Protein AF-A0A2J6TUY7-F1 (afdb_monomer_lite)

Sequence (86 aa):
MPPELYEIEEHIAKASYAIDNNPYLRDIKAAKQFRALYERLMARGQNKKLSVLQDNTLKKYILILQYSGRRANIYEIRIAIGRLLF

Secondary structure (DSSP, 8-state):
-PPPHHHHHHHHHHHHHHHHH-TTS-HHHHHHHTT--HHHHHHHHHT-PPPHHHHHHHHHHHHHHHHTT----HHHHHHHHHHH--

Radius of gyration: 15.82 Å; chains: 1; bounding box: 32×22×50 Å

Structure (mmCIF, N/CA/C/O backbone):
data_AF-A0A2J6TUY7-F1
#
_entry.id   AF-A0A2J6TUY7-F1
#
loop_
_atom_site.group_PDB
_atom_site.id
_atom_site.type_symbol
_atom_site.label_atom_id
_atom_site.label_alt_id
_atom_site.label_comp_id
_atom_site.label_asym_id
_atom_site.label_entity_id
_atom_site.label_seq_id
_atom_site.pdbx_PDB_ins_code
_atom_site.Cartn_x
_atom_site.Cartn_y
_atom_site.Cartn_z
_atom_site.occupancy
_atom_site.B_iso_or_equiv
_atom_site.auth_seq_id
_atom_site.auth_comp_id
_atom_site.auth_asym_id
_atom_site.auth_atom_id
_atom_site.pdbx_PDB_model_num
ATOM 1 N N . MET A 1 1 ? 19.643 11.967 -25.417 1.00 51.97 1 MET A N 1
ATOM 2 C CA . MET A 1 1 ? 18.268 12.5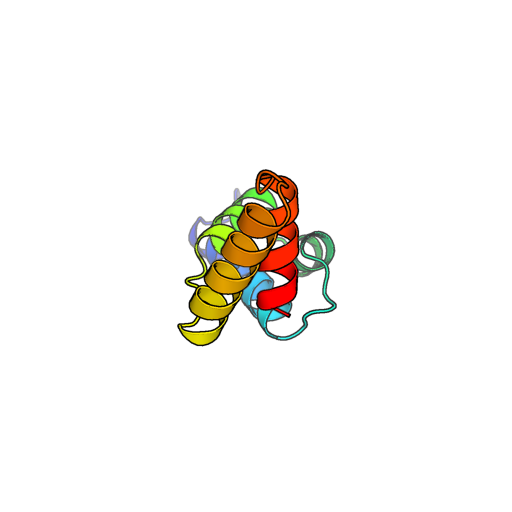05 -25.419 1.00 51.97 1 MET A CA 1
ATOM 3 C C . MET A 1 1 ? 17.659 12.228 -24.056 1.00 51.97 1 MET A C 1
ATOM 5 O O . MET A 1 1 ? 17.907 11.138 -23.547 1.00 51.97 1 MET A O 1
ATOM 9 N N . PRO A 1 2 ? 16.967 13.188 -23.421 1.00 55.22 2 PRO A N 1
ATOM 10 C CA . PRO A 1 2 ? 16.151 12.869 -22.255 1.00 55.22 2 PRO A CA 1
ATOM 11 C C . PRO A 1 2 ? 15.090 11.832 -22.667 1.00 55.22 2 PRO A C 1
ATOM 13 O O . PRO A 1 2 ? 14.615 11.908 -23.801 1.00 55.22 2 PRO A O 1
ATOM 16 N N . PRO A 1 3 ? 14.765 10.854 -21.805 1.00 61.47 3 PRO A N 1
ATOM 17 C CA . PRO A 1 3 ? 13.727 9.874 -22.107 1.00 61.47 3 PRO A CA 1
ATOM 18 C C . PRO A 1 3 ? 12.404 10.585 -22.389 1.00 61.47 3 PRO A C 1
ATOM 20 O O . PRO A 1 3 ? 12.078 11.586 -21.738 1.00 61.47 3 PRO A O 1
ATOM 23 N N . GLU A 1 4 ? 11.660 10.079 -23.369 1.00 74.69 4 GLU A N 1
ATOM 24 C CA . GLU A 1 4 ? 10.348 10.625 -23.693 1.00 74.69 4 GLU A CA 1
ATOM 25 C C . GLU A 1 4 ? 9.406 10.433 -22.499 1.00 74.69 4 GLU A C 1
ATOM 27 O O . GLU A 1 4 ? 9.496 9.460 -21.746 1.00 74.69 4 GLU A O 1
ATOM 32 N N . LEU A 1 5 ? 8.491 11.383 -22.293 1.00 68.88 5 LEU A N 1
ATOM 33 C CA . LEU A 1 5 ? 7.598 11.404 -21.128 1.00 68.88 5 LEU A CA 1
ATOM 34 C C . LEU A 1 5 ? 6.793 10.095 -20.990 1.00 68.88 5 LEU A C 1
ATOM 36 O O . LEU A 1 5 ? 6.529 9.642 -19.877 1.00 68.88 5 LEU A O 1
ATOM 40 N N . TYR A 1 6 ? 6.498 9.467 -22.130 1.00 72.44 6 TYR A N 1
ATOM 41 C CA . TYR A 1 6 ? 5.855 8.164 -22.253 1.00 72.44 6 TYR A CA 1
ATOM 42 C C . TYR A 1 6 ? 6.682 7.018 -21.645 1.00 72.44 6 TYR A C 1
ATOM 44 O O . TYR A 1 6 ? 6.159 6.226 -20.862 1.00 72.44 6 TYR A O 1
ATOM 52 N N . GLU A 1 7 ? 7.989 6.965 -21.916 1.00 74.81 7 GLU A N 1
ATOM 53 C CA . GLU A 1 7 ? 8.883 5.928 -21.379 1.00 74.81 7 GLU A CA 1
ATOM 54 C C . GLU A 1 7 ? 8.987 6.026 -19.851 1.00 74.81 7 GLU A C 1
ATOM 56 O O . GLU A 1 7 ? 8.993 5.019 -19.141 1.00 74.81 7 GLU A O 1
ATOM 61 N N . ILE A 1 8 ? 9.003 7.255 -19.322 1.00 75.19 8 ILE A N 1
ATOM 62 C CA . ILE A 1 8 ? 9.025 7.504 -17.876 1.00 75.19 8 ILE A CA 1
ATOM 63 C C . ILE A 1 8 ? 7.750 6.956 -17.218 1.00 75.19 8 ILE A C 1
ATOM 65 O O . ILE 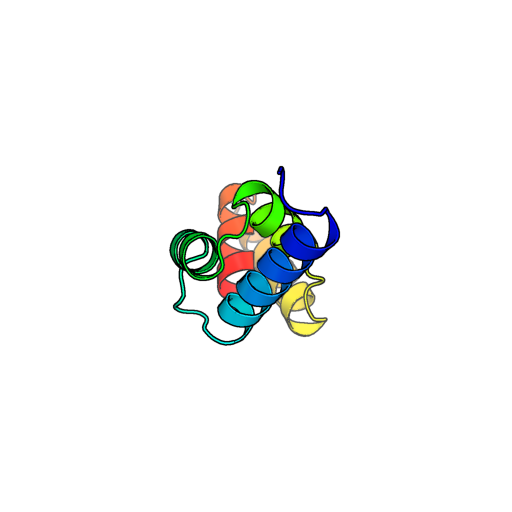A 1 8 ? 7.825 6.303 -16.174 1.00 75.19 8 ILE A O 1
ATOM 69 N N . GLU A 1 9 ? 6.580 7.207 -17.807 1.00 77.56 9 GLU A N 1
ATOM 70 C CA . GLU A 1 9 ? 5.304 6.704 -17.286 1.00 77.56 9 GLU A CA 1
ATOM 71 C C . GLU A 1 9 ? 5.181 5.183 -17.394 1.00 77.56 9 GLU A C 1
ATOM 73 O O . GLU A 1 9 ? 4.676 4.543 -16.464 1.00 77.56 9 GLU A O 1
ATOM 78 N N . GLU A 1 10 ? 5.696 4.593 -18.473 1.00 83.25 10 GLU A N 1
ATOM 79 C CA . GLU A 1 10 ? 5.717 3.147 -18.677 1.00 83.25 10 GLU A CA 1
ATOM 80 C C . GLU A 1 10 ? 6.601 2.447 -17.635 1.00 83.25 10 GLU A C 1
ATOM 82 O O . GLU A 1 10 ? 6.202 1.448 -17.030 1.00 83.25 10 GLU A O 1
ATOM 87 N N . HIS A 1 11 ? 7.778 3.005 -17.349 1.00 83.38 11 HIS A N 1
ATOM 88 C CA . HIS A 1 11 ? 8.686 2.500 -16.319 1.00 83.38 11 HIS A CA 1
ATOM 89 C C . HIS A 1 11 ? 8.046 2.554 -14.929 1.00 83.38 11 HIS A C 1
ATOM 91 O O . HIS A 1 11 ? 8.120 1.589 -14.162 1.00 83.38 11 HIS A O 1
ATOM 97 N N . ILE A 1 12 ? 7.357 3.655 -14.614 1.00 81.56 12 ILE A N 1
ATOM 98 C CA . ILE A 1 12 ? 6.613 3.805 -13.358 1.00 81.56 12 ILE A CA 1
ATOM 99 C C . ILE A 1 12 ? 5.455 2.803 -13.289 1.00 81.56 12 ILE A C 1
ATOM 101 O O . ILE A 1 12 ? 5.230 2.215 -12.233 1.00 81.56 12 ILE A O 1
ATOM 105 N N . ALA A 1 13 ? 4.726 2.583 -14.386 1.00 81.50 13 ALA A N 1
ATOM 106 C CA . ALA A 1 13 ? 3.633 1.615 -14.434 1.00 81.50 13 ALA A CA 1
ATOM 107 C C . ALA A 1 13 ? 4.131 0.184 -14.186 1.00 81.50 13 ALA A C 1
ATOM 109 O O . ALA A 1 13 ? 3.561 -0.523 -13.357 1.00 81.50 13 ALA A O 1
ATOM 110 N N . LYS A 1 14 ? 5.232 -0.216 -14.833 1.00 83.31 14 LYS A N 1
ATOM 111 C CA . LYS A 1 14 ? 5.852 -1.538 -14.646 1.00 83.31 14 LYS A CA 1
ATOM 112 C C . LYS A 1 14 ? 6.374 -1.728 -13.222 1.00 83.31 14 LYS A C 1
ATOM 114 O O . LYS A 1 14 ? 6.124 -2.770 -12.621 1.00 83.31 14 LYS A O 1
ATOM 119 N N . ALA A 1 15 ? 7.027 -0.711 -12.655 1.00 81.94 15 ALA A N 1
ATOM 120 C CA . ALA A 1 15 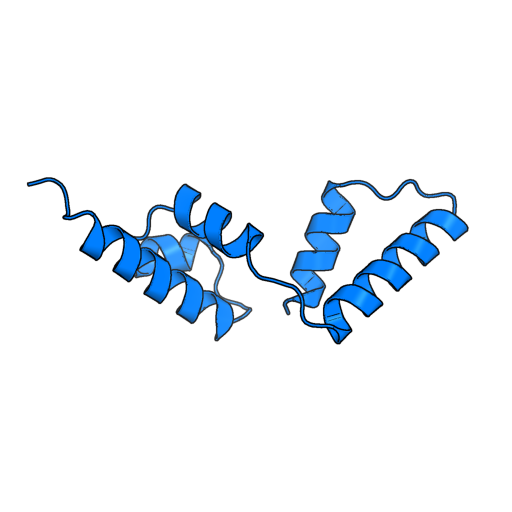? 7.480 -0.739 -11.266 1.00 81.94 15 ALA A CA 1
ATOM 121 C C . ALA A 1 15 ? 6.313 -0.870 -10.281 1.00 81.94 15 ALA A C 1
ATOM 123 O O . ALA A 1 15 ? 6.365 -1.701 -9.379 1.00 81.94 15 ALA A O 1
ATOM 124 N N . SER A 1 16 ? 5.251 -0.085 -10.483 1.00 76.75 16 SER A N 1
ATOM 125 C CA . SER A 1 16 ? 4.048 -0.125 -9.648 1.00 76.75 16 SER A CA 1
ATOM 126 C C . SER A 1 16 ? 3.367 -1.489 -9.732 1.00 76.75 16 SER A C 1
ATOM 128 O O . SER A 1 16 ? 3.037 -2.068 -8.707 1.00 76.75 16 SER A O 1
ATOM 130 N N . TYR A 1 17 ? 3.220 -2.039 -10.938 1.00 81.62 17 TYR A N 1
ATOM 131 C CA . TYR A 1 17 ? 2.639 -3.363 -11.145 1.00 81.62 17 TYR A CA 1
ATOM 132 C C . TYR A 1 17 ? 3.469 -4.472 -10.480 1.00 81.62 17 TYR A C 1
ATOM 134 O O . TYR A 1 17 ? 2.917 -5.413 -9.917 1.00 81.62 17 TYR A O 1
ATOM 142 N N . ALA A 1 18 ? 4.798 -4.371 -10.506 1.00 81.50 18 ALA A N 1
ATOM 143 C CA . ALA A 1 18 ? 5.665 -5.348 -9.854 1.00 81.50 18 ALA A CA 1
ATOM 144 C C . ALA A 1 18 ? 5.576 -5.298 -8.319 1.00 81.50 18 ALA A C 1
ATOM 146 O O . ALA A 1 18 ? 5.595 -6.352 -7.687 1.00 81.50 18 ALA A O 1
ATOM 147 N N . ILE A 1 19 ? 5.453 -4.103 -7.729 1.00 78.12 19 ILE A N 1
ATOM 148 C CA . ILE A 1 19 ? 5.196 -3.934 -6.287 1.00 78.12 19 ILE A CA 1
ATOM 149 C C . ILE A 1 19 ? 3.820 -4.506 -5.935 1.00 78.12 19 ILE A C 1
ATOM 151 O O . ILE A 1 19 ? 3.684 -5.247 -4.967 1.00 78.12 19 ILE A O 1
ATOM 155 N N . ASP A 1 20 ? 2.815 -4.221 -6.765 1.00 71.62 20 ASP A N 1
ATOM 156 C CA . ASP A 1 20 ? 1.440 -4.667 -6.549 1.00 71.62 20 ASP A CA 1
ATOM 157 C C . ASP A 1 20 ? 1.292 -6.194 -6.555 1.00 71.62 20 ASP A C 1
ATOM 159 O O . ASP A 1 20 ? 0.477 -6.729 -5.808 1.00 71.62 20 ASP A O 1
ATOM 163 N N . ASN A 1 21 ? 2.070 -6.898 -7.382 1.00 76.00 21 ASN A N 1
ATOM 164 C CA . ASN A 1 21 ? 2.037 -8.361 -7.460 1.00 76.00 21 ASN A CA 1
ATOM 165 C C . ASN A 1 21 ? 3.021 -9.054 -6.512 1.00 76.00 21 ASN A C 1
ATOM 167 O O . ASN A 1 21 ? 2.880 -10.250 -6.261 1.00 76.00 21 ASN A O 1
ATOM 171 N N . ASN A 1 22 ? 4.033 -8.344 -6.005 1.00 73.06 22 ASN A N 1
ATOM 172 C CA . ASN A 1 22 ? 4.997 -8.900 -5.066 1.00 73.06 22 ASN A CA 1
ATOM 173 C C . ASN A 1 22 ? 5.127 -8.009 -3.823 1.00 73.06 22 ASN A C 1
ATOM 175 O O . ASN A 1 22 ? 5.960 -7.099 -3.802 1.00 73.06 22 ASN A O 1
ATOM 179 N N . PRO A 1 23 ? 4.396 -8.332 -2.746 1.00 64.56 23 PRO A N 1
ATOM 180 C CA . PRO A 1 23 ? 4.381 -7.524 -1.533 1.00 64.56 23 P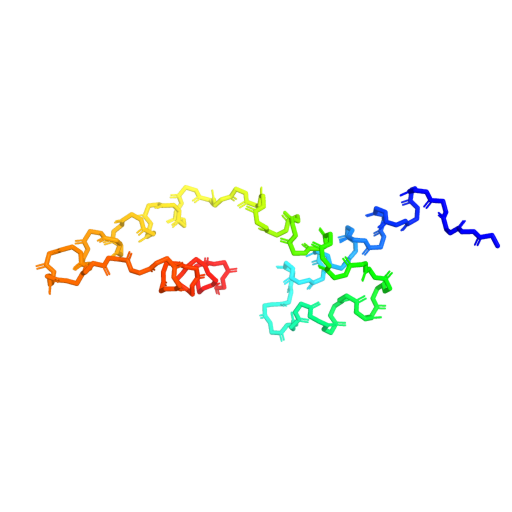RO A CA 1
ATOM 181 C C . PRO A 1 23 ? 5.726 -7.474 -0.782 1.00 64.56 23 PRO A C 1
ATOM 183 O O . PRO A 1 23 ? 5.951 -6.605 0.057 1.00 64.56 23 PRO A O 1
ATOM 186 N N . TYR A 1 24 ? 6.670 -8.365 -1.101 1.00 72.81 24 TYR A N 1
ATOM 187 C CA . TYR A 1 24 ? 8.024 -8.352 -0.534 1.00 72.81 24 TYR A CA 1
ATOM 188 C C . TYR A 1 24 ? 9.019 -7.524 -1.363 1.00 72.81 24 TYR A C 1
ATOM 190 O O . TYR A 1 24 ? 10.166 -7.306 -0.944 1.00 72.81 24 TYR A O 1
ATOM 198 N N . LEU A 1 25 ? 8.611 -7.055 -2.546 1.00 74.75 25 LEU A N 1
ATOM 199 C CA . LEU A 1 25 ? 9.440 -6.231 -3.410 1.00 74.75 25 LEU A CA 1
ATOM 200 C C . LEU A 1 25 ? 9.448 -4.791 -2.892 1.00 74.75 25 LEU A C 1
ATOM 202 O O . L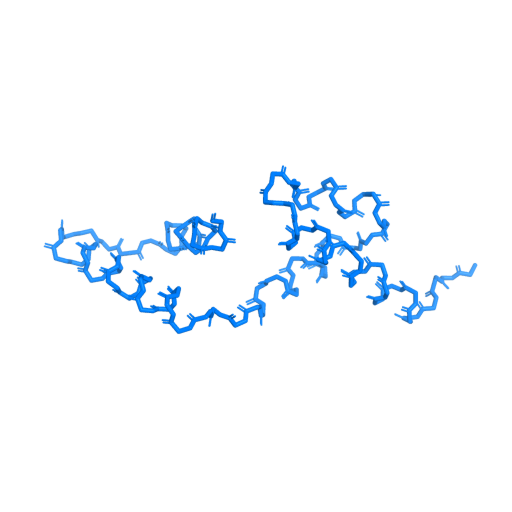EU A 1 25 ? 8.534 -4.015 -3.133 1.00 74.75 25 LEU A O 1
ATOM 206 N N . ARG A 1 26 ? 10.524 -4.417 -2.192 1.00 76.38 26 ARG A N 1
ATOM 207 C CA . ARG A 1 26 ? 10.702 -3.040 -1.706 1.00 76.38 26 ARG A CA 1
ATOM 208 C C . ARG A 1 26 ? 10.651 -2.029 -2.855 1.00 76.38 26 ARG A C 1
ATOM 210 O O . ARG A 1 26 ? 11.368 -2.195 -3.843 1.00 76.38 26 ARG A O 1
ATOM 217 N N . ASP A 1 27 ? 9.947 -0.922 -2.641 1.00 74.44 27 ASP A N 1
ATOM 218 C CA . ASP A 1 27 ? 9.726 0.154 -3.621 1.00 74.44 27 ASP A CA 1
ATOM 219 C C . ASP A 1 27 ? 11.018 0.668 -4.273 1.00 74.44 27 ASP A C 1
ATOM 221 O O . ASP A 1 27 ? 11.086 0.876 -5.481 1.00 74.44 27 ASP A O 1
ATOM 225 N N . ILE A 1 28 ? 12.095 0.801 -3.491 1.00 75.81 28 ILE A N 1
ATOM 226 C CA . ILE A 1 28 ? 13.417 1.232 -3.980 1.00 75.81 28 ILE A CA 1
ATOM 227 C C . ILE A 1 28 ? 14.021 0.200 -4.945 1.00 75.81 28 ILE A C 1
ATOM 229 O O . ILE A 1 28 ? 14.658 0.561 -5.937 1.00 75.81 28 ILE A O 1
ATOM 233 N N . LYS A 1 29 ? 13.826 -1.097 -4.671 1.00 81.19 29 LYS A N 1
ATOM 234 C CA . LYS A 1 29 ? 14.302 -2.177 -5.547 1.00 81.19 29 LYS A CA 1
ATOM 235 C C . LYS A 1 29 ? 13.491 -2.219 -6.839 1.00 81.19 29 LYS A C 1
ATOM 237 O O . LYS A 1 29 ? 14.097 -2.328 -7.899 1.00 81.19 29 LYS A O 1
ATOM 242 N N . ALA A 1 30 ? 12.171 -2.059 -6.761 1.00 80.00 30 ALA A N 1
ATOM 243 C CA . ALA A 1 30 ? 11.312 -1.958 -7.938 1.00 80.00 30 ALA A CA 1
ATOM 244 C C . ALA A 1 30 ? 11.669 -0.732 -8.795 1.00 80.00 30 ALA A C 1
ATOM 246 O O . ALA A 1 30 ? 11.908 -0.864 -9.993 1.00 80.00 30 ALA A O 1
ATOM 247 N N . ALA A 1 31 ? 11.822 0.446 -8.186 1.00 82.44 31 ALA A N 1
ATOM 248 C CA . ALA A 1 31 ? 12.228 1.658 -8.896 1.00 82.44 31 ALA A CA 1
ATOM 249 C C . ALA A 1 31 ? 13.554 1.468 -9.646 1.00 82.44 31 ALA A C 1
ATOM 251 O O . ALA A 1 31 ? 13.663 1.806 -10.824 1.00 82.44 31 ALA A O 1
ATOM 252 N N . LYS A 1 32 ? 14.545 0.846 -8.995 1.00 84.38 32 LYS A N 1
ATOM 253 C CA . LYS A 1 32 ? 15.839 0.538 -9.614 1.00 84.38 32 LYS A CA 1
ATOM 254 C C . LYS A 1 32 ? 15.718 -0.486 -10.748 1.00 84.38 32 LYS A C 1
ATOM 256 O O . LYS A 1 32 ? 16.331 -0.298 -11.794 1.00 84.38 32 LYS A O 1
ATOM 261 N N . GLN A 1 33 ? 14.939 -1.550 -10.551 1.00 85.44 33 GLN A N 1
ATOM 262 C CA . GLN A 1 33 ? 14.767 -2.633 -11.523 1.00 85.44 33 GLN A CA 1
ATOM 263 C C . GLN A 1 33 ? 14.100 -2.154 -12.816 1.00 85.44 33 GLN A C 1
ATOM 265 O O . GLN A 1 33 ? 14.516 -2.546 -13.902 1.00 85.44 33 GLN A O 1
ATOM 270 N N . PHE A 1 34 ? 13.110 -1.274 -12.703 1.00 84.69 34 PHE A N 1
ATOM 271 C CA . PHE A 1 34 ? 12.347 -0.768 -13.844 1.00 84.69 34 PHE A CA 1
ATOM 272 C C . PHE A 1 34 ? 12.798 0.621 -14.301 1.00 84.69 34 PHE A C 1
ATOM 274 O O . PHE A 1 34 ? 12.125 1.229 -15.123 1.00 84.69 34 PHE A O 1
ATOM 281 N N . ARG A 1 35 ? 13.924 1.137 -13.779 1.00 84.44 35 ARG A N 1
ATOM 282 C CA . ARG A 1 35 ? 14.429 2.496 -14.058 1.00 84.44 35 ARG A CA 1
ATOM 283 C C . ARG A 1 35 ? 13.340 3.567 -13.895 1.00 84.44 35 ARG A C 1
ATOM 285 O O . ARG A 1 35 ? 13.268 4.515 -14.675 1.00 84.44 35 ARG A O 1
ATOM 292 N N . ALA A 1 36 ? 12.477 3.389 -12.899 1.00 81.62 36 ALA A N 1
ATOM 293 C CA . ALA A 1 36 ? 11.413 4.321 -12.573 1.00 81.62 36 ALA A CA 1
ATOM 294 C C . ALA A 1 36 ? 11.925 5.378 -11.594 1.00 81.62 36 ALA A C 1
ATOM 296 O O . ALA A 1 36 ? 12.699 5.091 -10.678 1.00 81.62 36 ALA A O 1
ATOM 297 N N . LEU A 1 37 ? 11.460 6.613 -11.766 1.00 81.81 37 LEU A N 1
ATOM 298 C CA . LEU A 1 37 ? 11.814 7.710 -10.877 1.00 81.81 37 LEU A CA 1
ATOM 299 C C . LEU A 1 37 ? 11.091 7.509 -9.537 1.00 81.81 37 LEU A C 1
ATOM 301 O O . LEU A 1 37 ? 9.864 7.589 -9.474 1.00 81.81 37 LEU A O 1
ATOM 305 N N . TYR A 1 38 ? 11.854 7.202 -8.483 1.00 73.50 38 TYR A N 1
ATOM 306 C CA . TYR A 1 38 ? 11.325 6.759 -7.186 1.00 73.50 38 TYR A CA 1
ATOM 307 C C . TYR A 1 38 ? 10.278 7.720 -6.606 1.00 73.50 38 TYR A C 1
ATOM 309 O O . TYR A 1 38 ? 9.228 7.282 -6.148 1.00 73.50 38 TYR A O 1
ATOM 317 N N . GLU A 1 39 ? 10.507 9.030 -6.701 1.00 74.19 39 GLU A N 1
ATOM 318 C CA . GLU A 1 39 ? 9.564 10.043 -6.211 1.00 74.19 39 GLU A CA 1
ATOM 319 C C . GLU A 1 39 ? 8.201 9.965 -6.912 1.00 74.19 39 GLU A C 1
ATOM 321 O O . GLU A 1 39 ? 7.158 9.990 -6.257 1.00 74.19 39 GLU A O 1
ATOM 326 N N . ARG A 1 40 ? 8.193 9.794 -8.241 1.00 72.69 40 ARG A N 1
ATOM 327 C CA . ARG A 1 40 ? 6.952 9.646 -9.016 1.00 72.69 40 ARG A CA 1
ATOM 328 C C . ARG A 1 40 ? 6.268 8.303 -8.763 1.00 72.69 40 ARG A C 1
ATOM 330 O O . ARG A 1 40 ? 5.041 8.243 -8.736 1.00 72.69 40 ARG A O 1
ATOM 337 N N . LEU A 1 41 ? 7.044 7.241 -8.549 1.00 74.12 41 LEU A N 1
ATOM 338 C CA . LEU A 1 41 ? 6.518 5.928 -8.173 1.00 74.12 41 LEU A CA 1
ATOM 339 C C . LEU A 1 41 ? 5.794 5.988 -6.820 1.00 74.12 41 LEU A C 1
ATOM 341 O O . LEU A 1 41 ? 4.660 5.525 -6.705 1.00 74.12 41 LEU A O 1
ATOM 345 N N . MET A 1 42 ? 6.402 6.644 -5.830 1.00 71.94 42 MET A N 1
ATOM 346 C CA . MET A 1 42 ? 5.807 6.841 -4.506 1.00 71.94 42 MET A CA 1
ATOM 347 C C . MET A 1 42 ? 4.561 7.730 -4.556 1.00 71.94 42 MET A C 1
ATOM 349 O O . MET A 1 42 ? 3.573 7.432 -3.884 1.00 71.94 42 MET A O 1
ATOM 353 N N . ALA A 1 43 ? 4.562 8.784 -5.379 1.00 67.50 43 ALA A N 1
ATOM 354 C CA . ALA A 1 43 ? 3.380 9.621 -5.589 1.00 67.50 43 ALA A CA 1
ATOM 355 C C . ALA A 1 43 ? 2.203 8.828 -6.191 1.00 67.50 43 ALA A C 1
ATOM 357 O O . ALA A 1 43 ? 1.049 9.061 -5.834 1.00 67.50 43 ALA A O 1
ATOM 358 N N . ARG A 1 44 ? 2.476 7.848 -7.064 1.00 65.00 44 ARG A N 1
ATOM 359 C CA . ARG A 1 44 ? 1.440 6.985 -7.653 1.00 65.00 44 ARG A CA 1
ATOM 360 C C . ARG A 1 44 ? 0.901 5.955 -6.657 1.00 65.00 44 ARG A C 1
ATOM 362 O O . ARG A 1 44 ? -0.309 5.755 -6.604 1.00 65.00 44 ARG A O 1
ATOM 369 N N . GLY A 1 45 ? 1.768 5.373 -5.824 1.00 60.56 45 GLY A N 1
ATOM 370 C CA . GLY A 1 45 ? 1.361 4.485 -4.728 1.00 60.56 45 GLY A CA 1
ATOM 371 C C . GLY A 1 45 ? 0.450 5.176 -3.704 1.00 60.56 45 GLY A C 1
ATOM 372 O O . GLY A 1 45 ? -0.505 4.572 -3.223 1.00 60.56 45 GLY A O 1
ATOM 373 N N . GLN A 1 46 ? 0.668 6.471 -3.442 1.00 56.00 46 GLN A N 1
ATOM 374 C CA . GLN A 1 46 ? -0.194 7.281 -2.565 1.00 56.00 46 GLN A CA 1
ATOM 375 C C . GLN A 1 46 ? -1.602 7.529 -3.132 1.00 56.00 46 GLN A C 1
ATOM 377 O O . GLN A 1 46 ? -2.524 7.789 -2.364 1.00 56.00 46 GLN A O 1
ATOM 382 N N . ASN A 1 47 ? -1.785 7.408 -4.451 1.00 53.25 47 ASN A N 1
ATOM 383 C CA . ASN A 1 47 ? -3.073 7.587 -5.128 1.00 53.25 47 ASN A CA 1
ATOM 384 C C . ASN A 1 47 ? -3.840 6.273 -5.337 1.00 53.25 47 ASN A C 1
ATOM 386 O O . ASN A 1 47 ? -4.905 6.269 -5.964 1.00 53.25 47 ASN A O 1
ATOM 390 N N . LYS A 1 48 ? -3.325 5.145 -4.833 1.00 61.16 48 LYS A N 1
ATOM 391 C CA . LYS A 1 48 ? -4.024 3.867 -4.931 1.00 61.16 48 LYS A CA 1
ATOM 392 C C . LYS A 1 48 ? -5.233 3.900 -3.995 1.00 61.16 48 LYS A C 1
ATOM 394 O O . LYS A 1 48 ? -5.089 3.926 -2.775 1.00 61.16 48 LYS A O 1
ATOM 399 N N . LYS A 1 49 ? -6.441 3.934 -4.571 1.00 61.69 49 LYS A N 1
ATOM 400 C CA . LYS A 1 49 ? -7.683 3.832 -3.795 1.00 61.69 49 LYS A CA 1
ATOM 401 C C . LYS A 1 49 ? -7.665 2.519 -3.015 1.00 61.69 49 LYS A C 1
ATOM 403 O O . LYS A 1 49 ? -7.513 1.453 -3.609 1.00 61.69 49 LYS A O 1
ATOM 408 N N . LEU A 1 50 ? -7.835 2.612 -1.700 1.00 65.44 50 LEU A N 1
ATOM 409 C CA . LEU A 1 50 ? -8.067 1.448 -0.854 1.00 65.44 50 LEU A CA 1
ATOM 410 C C . LEU A 1 50 ? -9.336 0.736 -1.331 1.00 65.44 50 LEU A C 1
ATOM 412 O O . LEU A 1 50 ? -10.328 1.381 -1.682 1.00 65.44 50 LEU A O 1
ATOM 416 N N . SER A 1 51 ? -9.319 -0.595 -1.333 1.00 69.94 51 SER A N 1
ATOM 417 C CA . SER A 1 51 ? -10.556 -1.361 -1.485 1.00 69.94 51 SER A CA 1
ATOM 418 C C . SER A 1 51 ? -11.513 -1.041 -0.333 1.00 69.94 51 SER A C 1
ATOM 420 O O . SER A 1 51 ? -11.090 -0.633 0.750 1.00 69.94 51 SER A O 1
ATOM 422 N N . VAL A 1 52 ? -12.811 -1.280 -0.531 1.00 71.75 52 VAL A N 1
ATOM 423 C CA . VAL A 1 52 ? -13.834 -1.058 0.509 1.00 71.75 52 VAL A CA 1
ATOM 424 C C . VAL A 1 52 ? -13.484 -1.796 1.810 1.00 71.75 52 VAL A C 1
ATOM 426 O O . VAL A 1 52 ? -13.683 -1.268 2.903 1.00 71.75 52 VAL A O 1
ATOM 429 N N . LEU A 1 53 ? -12.908 -2.999 1.704 1.00 71.69 53 LEU A N 1
ATOM 430 C CA . LEU A 1 53 ? -12.467 -3.785 2.854 1.00 71.69 53 LEU A CA 1
ATOM 431 C C . LEU A 1 53 ? -11.272 -3.140 3.575 1.00 71.69 53 LEU A C 1
ATOM 433 O O . LEU A 1 53 ? -11.271 -3.058 4.805 1.00 71.69 53 LEU A O 1
ATOM 437 N N . GLN A 1 54 ? -10.281 -2.650 2.827 1.00 70.94 54 GLN A N 1
ATOM 438 C CA . GLN A 1 54 ? -9.102 -1.977 3.382 1.00 70.94 54 GLN A CA 1
ATOM 439 C C . GLN A 1 54 ? -9.472 -0.646 4.043 1.00 70.94 54 GLN A C 1
ATOM 441 O O . GLN A 1 54 ? -9.019 -0.372 5.151 1.00 70.94 54 GLN A O 1
ATOM 446 N N . ASP A 1 55 ? -10.349 0.142 3.416 1.00 75.31 55 ASP A N 1
ATOM 447 C CA . ASP A 1 55 ? -10.837 1.411 3.965 1.00 75.31 55 ASP A CA 1
ATOM 448 C C . ASP A 1 55 ? -11.625 1.191 5.268 1.00 75.31 55 ASP A C 1
ATOM 450 O O . ASP A 1 55 ? -11.369 1.832 6.289 1.00 75.31 55 ASP A O 1
ATOM 454 N N . ASN A 1 56 ? -12.525 0.202 5.290 1.00 75.19 56 ASN A N 1
ATOM 455 C CA . ASN A 1 56 ? -13.264 -0.154 6.503 1.00 75.19 56 ASN A CA 1
ATOM 456 C C . ASN A 1 56 ? -12.355 -0.682 7.621 1.00 75.19 56 ASN A C 1
ATOM 458 O O . ASN A 1 56 ? -12.593 -0.395 8.797 1.00 75.19 56 ASN A O 1
ATOM 462 N N . THR A 1 57 ? -11.307 -1.432 7.283 1.00 76.69 57 THR A N 1
ATOM 463 C CA . THR A 1 57 ? -10.356 -1.944 8.279 1.00 76.69 57 THR A CA 1
ATOM 464 C C . THR A 1 57 ? -9.477 -0.824 8.837 1.00 76.69 57 THR A C 1
ATOM 466 O O . THR A 1 57 ? -9.269 -0.759 10.049 1.00 76.69 57 THR A O 1
ATOM 469 N N . LEU A 1 58 ? -9.052 0.122 7.994 1.00 79.38 58 LEU A N 1
ATOM 470 C CA . LEU A 1 58 ? -8.322 1.310 8.427 1.00 79.38 58 LEU A CA 1
ATOM 471 C C . LEU A 1 58 ? -9.165 2.178 9.369 1.00 79.38 58 LEU A C 1
ATOM 473 O O . LEU A 1 58 ? -8.680 2.585 10.425 1.00 79.38 58 LEU A O 1
ATOM 477 N N . LYS A 1 59 ? -10.443 2.407 9.036 1.00 79.19 59 LYS A N 1
ATOM 478 C CA . LYS A 1 59 ? -11.385 3.133 9.905 1.00 79.19 59 LYS A CA 1
ATOM 479 C C . LYS A 1 59 ? -11.511 2.476 11.276 1.00 79.19 59 LYS A C 1
ATOM 481 O O . LYS A 1 59 ? -11.410 3.169 12.284 1.00 79.19 59 LYS A O 1
ATOM 486 N N . LYS A 1 60 ? -11.671 1.147 11.327 1.00 81.00 60 LYS A N 1
ATOM 487 C CA . LYS A 1 60 ? -11.719 0.394 12.594 1.00 81.00 60 LYS A CA 1
ATOM 488 C C . LYS A 1 60 ? -10.434 0.560 13.404 1.00 81.00 60 LYS A C 1
ATOM 490 O O . LYS A 1 60 ? -10.509 0.805 14.602 1.00 81.00 60 LYS A O 1
ATOM 495 N N . TYR A 1 61 ? -9.271 0.473 12.762 1.00 77.75 61 TYR A N 1
ATOM 496 C CA . TYR A 1 61 ? -7.984 0.651 13.435 1.00 77.75 61 TYR A CA 1
ATOM 497 C C . TYR A 1 61 ? -7.824 2.059 14.032 1.00 77.75 61 TYR A C 1
ATOM 499 O O . TYR A 1 61 ? -7.434 2.197 15.190 1.00 77.75 61 TYR A O 1
ATOM 507 N N . ILE A 1 62 ? -8.195 3.104 13.284 1.00 78.06 62 ILE A N 1
ATOM 508 C CA . ILE A 1 62 ? -8.171 4.495 13.769 1.00 78.06 62 ILE A CA 1
ATOM 509 C C . ILE A 1 62 ? -9.121 4.681 14.963 1.00 78.06 62 ILE A C 1
ATOM 511 O O . ILE A 1 62 ? -8.748 5.316 15.949 1.00 78.06 62 ILE A O 1
ATOM 515 N N . LEU A 1 63 ? -10.314 4.081 14.908 1.00 80.75 63 LEU A N 1
ATOM 516 C CA . LEU A 1 63 ? -11.273 4.077 16.016 1.00 80.75 63 LEU A CA 1
ATOM 517 C C . LEU A 1 63 ? -10.701 3.406 17.273 1.00 80.75 63 LEU A C 1
ATOM 519 O O . LEU A 1 63 ? -10.815 3.955 18.366 1.00 80.75 63 LEU A O 1
ATOM 523 N N . ILE A 1 64 ? -10.037 2.254 17.131 1.00 80.50 64 ILE A N 1
ATOM 524 C CA . ILE A 1 64 ? -9.381 1.555 18.251 1.00 80.50 64 ILE A CA 1
ATOM 525 C C . ILE A 1 64 ? -8.265 2.419 18.862 1.00 80.50 64 ILE A C 1
ATOM 527 O O . ILE A 1 64 ? -8.139 2.495 20.088 1.00 80.50 64 ILE A O 1
ATOM 531 N N . LEU A 1 65 ? -7.470 3.107 18.038 1.00 75.44 65 LEU A N 1
ATOM 532 C CA . LEU A 1 65 ? -6.446 4.036 18.527 1.00 75.44 65 LEU A CA 1
ATOM 533 C C . LEU A 1 65 ? -7.064 5.190 19.333 1.00 75.44 65 LEU A C 1
ATOM 535 O O . LEU A 1 65 ? -6.616 5.460 20.447 1.00 75.44 65 LEU A O 1
ATOM 539 N N . GLN A 1 66 ? -8.145 5.800 18.838 1.00 75.75 66 GLN A N 1
ATOM 540 C CA . GLN A 1 66 ? -8.866 6.844 19.575 1.00 75.75 66 GLN A CA 1
ATOM 541 C C . GLN A 1 66 ? -9.426 6.348 20.915 1.00 75.75 66 GLN A C 1
ATOM 543 O O . GLN A 1 66 ? -9.225 7.011 21.932 1.00 75.75 66 GLN A O 1
ATOM 548 N N . TYR A 1 67 ? -10.077 5.180 20.945 1.00 80.69 67 TYR A N 1
ATOM 549 C CA . TYR A 1 67 ? -10.627 4.612 22.183 1.00 80.69 67 TYR A CA 1
ATOM 550 C C . TYR A 1 67 ? -9.555 4.204 23.198 1.00 80.69 67 TYR A C 1
ATOM 552 O O . TYR A 1 67 ? -9.807 4.228 24.398 1.00 80.69 67 TYR A O 1
ATOM 560 N N . SER A 1 68 ? -8.348 3.874 22.739 1.00 79.00 68 SER A N 1
ATOM 561 C CA . SER A 1 68 ? -7.204 3.575 23.610 1.00 79.00 68 SER A CA 1
ATOM 562 C C . SER A 1 68 ? -6.461 4.826 24.107 1.00 79.00 68 SER A C 1
ATOM 564 O O . SER A 1 68 ? -5.400 4.707 24.720 1.00 79.00 68 SER A O 1
ATOM 566 N N . GLY A 1 69 ? -6.991 6.031 23.854 1.00 77.19 69 GLY A N 1
ATOM 567 C CA . GLY A 1 69 ? -6.389 7.301 24.272 1.00 77.19 69 GLY A CA 1
ATOM 568 C C . GLY A 1 69 ? -5.136 7.686 23.479 1.00 77.19 69 GLY A C 1
ATOM 569 O O . GLY A 1 69 ? -4.456 8.654 23.825 1.00 77.19 69 GLY A O 1
ATOM 570 N N . ARG A 1 70 ? -4.815 6.955 22.403 1.00 68.81 70 ARG A N 1
ATOM 571 C CA . ARG A 1 70 ? -3.685 7.251 21.521 1.00 68.81 70 ARG A CA 1
ATOM 572 C C . ARG A 1 70 ? -4.167 8.121 20.366 1.00 68.81 70 ARG A C 1
ATOM 574 O O . ARG A 1 70 ? -5.057 7.746 19.606 1.00 68.81 70 ARG A O 1
ATOM 581 N N . ARG A 1 71 ? -3.563 9.298 20.187 1.00 64.81 71 ARG A N 1
ATOM 582 C CA . ARG A 1 71 ? -3.786 10.073 18.959 1.00 64.81 71 ARG A CA 1
ATOM 583 C C . ARG A 1 71 ? -3.212 9.287 17.788 1.00 64.81 71 ARG A C 1
ATOM 585 O O . ARG A 1 71 ? -2.045 8.910 17.826 1.00 64.81 71 ARG A O 1
ATOM 592 N N . ALA A 1 72 ? -4.024 9.069 16.759 1.00 62.69 72 ALA A N 1
ATOM 593 C CA . ALA A 1 72 ? -3.584 8.389 15.553 1.00 62.69 72 ALA A CA 1
ATOM 594 C C . ALA A 1 72 ? -2.475 9.220 14.883 1.00 62.69 72 ALA A C 1
ATOM 596 O O . ALA A 1 72 ? -2.726 10.270 14.291 1.00 62.69 72 ALA A O 1
ATOM 597 N N . ASN A 1 73 ? -1.227 8.781 15.048 1.00 67.44 73 ASN A N 1
ATOM 598 C CA . ASN A 1 73 ? -0.070 9.432 14.455 1.00 67.44 73 ASN A CA 1
ATOM 599 C C . ASN A 1 73 ? -0.084 9.162 12.947 1.00 67.44 73 ASN A C 1
ATOM 601 O O . ASN A 1 73 ? -0.242 8.020 12.516 1.00 67.44 73 ASN A O 1
ATOM 605 N N . ILE A 1 74 ? 0.115 10.200 12.135 1.00 61.75 74 ILE A N 1
ATOM 606 C CA . ILE A 1 74 ? 0.130 10.095 10.671 1.00 61.75 74 ILE A CA 1
ATOM 607 C C . ILE A 1 74 ? 1.143 9.048 10.175 1.00 61.75 74 ILE A C 1
ATOM 609 O O . ILE A 1 74 ? 0.901 8.387 9.165 1.00 61.75 74 ILE A O 1
ATOM 613 N N . TYR A 1 75 ? 2.242 8.847 10.910 1.00 60.78 75 TYR A N 1
ATOM 614 C CA . TYR A 1 75 ? 3.216 7.791 10.634 1.00 60.78 75 TYR A CA 1
ATOM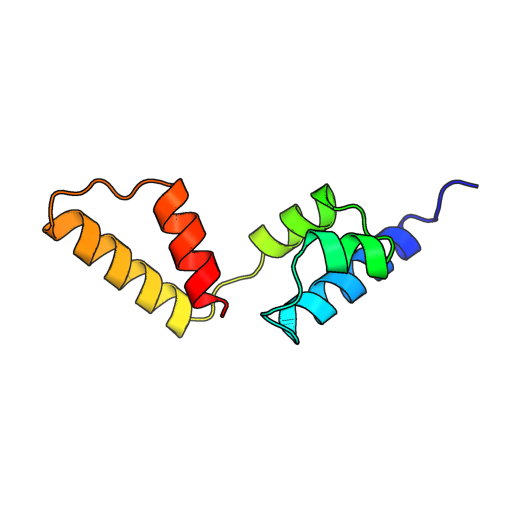 615 C C . TYR A 1 75 ? 2.660 6.389 10.906 1.00 60.78 75 TYR A C 1
ATOM 617 O O . TYR A 1 75 ? 2.842 5.492 10.088 1.00 60.78 75 TYR A O 1
ATOM 625 N N . GLU A 1 76 ? 1.939 6.193 12.010 1.00 63.00 76 GLU A N 1
ATOM 626 C CA . GLU A 1 76 ? 1.318 4.904 12.341 1.00 63.00 76 GLU A CA 1
ATOM 627 C C . GLU A 1 76 ? 0.175 4.562 11.385 1.00 63.00 76 GLU A C 1
ATOM 629 O O . GLU A 1 76 ? 0.041 3.409 10.983 1.00 63.00 76 GLU A O 1
ATOM 634 N N . ILE A 1 77 ? -0.602 5.563 10.959 1.00 66.75 77 ILE A N 1
ATOM 635 C CA . ILE A 1 77 ? -1.634 5.403 9.928 1.00 66.75 77 ILE A CA 1
ATOM 636 C C . ILE A 1 77 ? -0.985 4.993 8.602 1.00 66.75 77 ILE A C 1
ATOM 638 O O . ILE A 1 77 ? -1.447 4.045 7.976 1.00 66.75 77 ILE A O 1
ATOM 642 N N . ARG A 1 78 ? 0.115 5.639 8.186 1.00 63.16 78 ARG A N 1
ATOM 643 C CA . ARG A 1 78 ? 0.853 5.241 6.972 1.00 63.16 78 ARG A CA 1
ATOM 644 C C . ARG A 1 78 ? 1.392 3.813 7.060 1.00 63.16 78 ARG A C 1
ATOM 646 O O . ARG A 1 78 ? 1.294 3.079 6.083 1.00 63.16 78 ARG A O 1
ATOM 653 N N . ILE A 1 79 ? 1.915 3.399 8.215 1.00 63.78 79 ILE A N 1
ATOM 654 C CA . ILE A 1 79 ? 2.378 2.019 8.433 1.00 63.78 79 ILE A CA 1
ATOM 655 C C . ILE A 1 79 ? 1.204 1.030 8.385 1.00 63.78 79 ILE A C 1
ATOM 657 O O . ILE A 1 79 ? 1.327 -0.029 7.773 1.00 63.78 79 ILE A O 1
ATOM 661 N N . ALA A 1 80 ? 0.063 1.361 8.994 1.00 62.59 80 ALA A N 1
ATOM 662 C CA . ALA A 1 80 ? -1.134 0.521 8.981 1.00 62.59 80 ALA A CA 1
ATOM 663 C C . ALA A 1 80 ? -1.747 0.399 7.577 1.00 62.59 80 ALA A C 1
ATOM 665 O O . ALA A 1 80 ? -2.131 -0.695 7.181 1.00 62.59 80 ALA A O 1
ATOM 666 N N . ILE A 1 81 ? -1.770 1.488 6.801 1.00 62.84 81 ILE A N 1
ATOM 667 C CA . ILE A 1 81 ? -2.137 1.473 5.378 1.00 62.84 81 ILE A CA 1
ATOM 668 C C . ILE A 1 81 ? -1.182 0.574 4.594 1.00 62.84 81 ILE A C 1
ATOM 670 O O . ILE A 1 81 ? -1.642 -0.259 3.820 1.00 62.84 81 ILE A O 1
ATOM 674 N N . GLY A 1 82 ? 0.129 0.696 4.834 1.00 58.25 82 GLY A N 1
ATOM 675 C CA . GLY A 1 82 ? 1.127 -0.193 4.243 1.00 58.25 82 GLY A CA 1
ATOM 676 C C . GLY A 1 82 ? 0.805 -1.659 4.527 1.00 58.25 82 GLY A C 1
ATOM 677 O O . GLY A 1 82 ? 0.729 -2.448 3.602 1.00 58.25 82 GLY A O 1
ATOM 678 N N . ARG A 1 83 ? 0.502 -2.005 5.784 1.00 56.50 83 ARG A N 1
ATOM 679 C CA . ARG A 1 83 ? 0.099 -3.364 6.192 1.00 56.50 83 ARG A CA 1
ATOM 680 C C . ARG A 1 83 ? -1.254 -3.828 5.650 1.00 56.50 83 ARG A C 1
ATOM 682 O O . ARG A 1 83 ? -1.477 -5.023 5.641 1.00 56.50 83 ARG A O 1
ATOM 689 N N . LEU A 1 84 ? -2.154 -2.919 5.276 1.00 55.09 84 LEU A N 1
ATOM 690 C CA . LEU A 1 84 ? -3.467 -3.246 4.703 1.00 55.09 84 LEU A CA 1
ATOM 691 C C . LEU A 1 84 ? -3.411 -3.475 3.194 1.00 55.09 84 LEU A C 1
ATOM 693 O O . LEU A 1 84 ? -4.290 -4.130 2.640 1.00 55.09 84 LEU A O 1
ATOM 697 N N . LEU A 1 85 ? -2.413 -2.899 2.528 1.00 53.41 85 LEU A N 1
ATOM 698 C CA . LEU A 1 85 ? -2.089 -3.165 1.128 1.00 53.41 85 LEU A CA 1
ATOM 699 C C . LEU A 1 85 ? -1.289 -4.473 0.947 1.00 53.41 85 LEU A C 1
ATOM 701 O O . LEU A 1 85 ? -1.064 -4.871 -0.195 1.00 53.41 85 LEU A O 1
ATOM 705 N N . PHE A 1 86 ? -0.908 -5.122 2.053 1.00 46.47 86 PHE A N 1
ATOM 706 C CA . PHE A 1 86 ? -0.242 -6.424 2.159 1.00 46.47 86 PHE A CA 1
ATOM 707 C C . PHE A 1 86 ? -1.142 -7.446 2.866 1.00 46.47 86 PHE A C 1
ATOM 709 O O . PHE A 1 86 ? -0.799 -8.647 2.805 1.00 46.47 86 PHE A O 1
#

pLDDT: mean 71.88, std 9.18, range [46.47, 85.44]

Foldseek 3Di:
DPDDPVLQVVLLVQLLVVCLVDVPQDLVNSCVVSVHDSVVSVVVVVVPDDDPVLVVVLVVVCVVCVVVVHHPDPVNSVVSSSVSSD

Organism: NCBI:txid1095630